Protein AF-A0A0C3D523-F1 (afdb_monomer_lite)

Organism: NCBI:txid1036808

Foldseek 3Di:
DDDDDDDDDDDDDDDDDDDDDDDDDDDDDDDDDDDDVPDPPPPVVPDFDWAFFQAADPVRPDGGRDIQGPDLVRLVVCCCPPVVPDDDQQDWDQGRGPPGRDIDGPVCVSVCCCVPPVVDDPD

Structure (mmCIF, N/CA/C/O backbone):
data_AF-A0A0C3D523-F1
#
_entry.id   AF-A0A0C3D523-F1
#
loop_
_atom_site.group_PDB
_atom_site.id
_atom_site.type_symbol
_atom_site.label_atom_id
_atom_site.label_alt_id
_atom_site.label_comp_id
_atom_site.label_asym_id
_atom_site.label_entity_id
_atom_site.label_seq_id
_atom_site.pdbx_PDB_ins_code
_atom_site.Cartn_x
_atom_site.Cartn_y
_atom_site.Cartn_z
_atom_site.occupancy
_atom_site.B_iso_or_equiv
_atom_site.auth_seq_id
_atom_site.auth_comp_id
_atom_site.auth_asym_id
_atom_site.auth_atom_id
_atom_site.pdbx_PDB_model_num
ATOM 1 N N . MET A 1 1 ? -37.146 -15.927 -30.892 1.00 44.53 1 MET A N 1
ATOM 2 C CA . MET A 1 1 ? -36.306 -14.944 -31.616 1.00 44.53 1 MET A CA 1
ATOM 3 C C . MET A 1 1 ? -34.935 -14.931 -30.961 1.00 44.53 1 MET A C 1
ATOM 5 O O . MET A 1 1 ? -34.869 -15.100 -29.750 1.00 44.53 1 MET A O 1
ATOM 9 N N . SER A 1 2 ? -33.871 -14.887 -31.760 1.00 44.44 2 SER A N 1
ATOM 10 C CA . SER A 1 2 ? -32.555 -15.418 -31.380 1.00 44.44 2 SER A CA 1
ATOM 11 C C . SER A 1 2 ? -31.743 -14.518 -30.447 1.00 44.44 2 SER A C 1
ATOM 13 O O . SER A 1 2 ? -31.672 -13.309 -30.650 1.00 44.44 2 SER A O 1
ATOM 15 N N . SER A 1 3 ? -31.063 -15.136 -29.477 1.00 51.50 3 SER A N 1
ATOM 16 C CA . SER A 1 3 ? -30.021 -14.489 -28.674 1.00 51.50 3 SER A CA 1
ATOM 17 C C . SER A 1 3 ? -28.734 -14.381 -29.497 1.00 51.50 3 SER A C 1
ATOM 19 O O . SER A 1 3 ? -28.172 -15.399 -29.899 1.00 51.50 3 SER A O 1
ATOM 21 N N . MET A 1 4 ? -28.285 -13.157 -29.779 1.00 52.12 4 MET A N 1
ATOM 22 C CA . MET A 1 4 ? -27.034 -12.900 -30.496 1.00 52.12 4 MET A CA 1
ATOM 23 C C . MET A 1 4 ? -25.869 -12.876 -29.500 1.00 52.12 4 MET A C 1
ATOM 25 O O . MET A 1 4 ? -25.645 -11.881 -28.815 1.00 52.12 4 MET A O 1
ATOM 29 N N . GLN A 1 5 ? -25.111 -13.969 -29.434 1.00 58.50 5 GLN A N 1
ATOM 30 C CA . GLN A 1 5 ? -23.795 -13.974 -28.797 1.00 58.50 5 GLN A CA 1
ATOM 31 C C . GLN A 1 5 ? -22.810 -13.214 -29.697 1.00 58.50 5 GLN A C 1
ATOM 33 O O . GLN A 1 5 ? -22.645 -13.576 -30.860 1.00 58.50 5 GLN A O 1
ATOM 38 N N . GLN A 1 6 ? -22.127 -12.193 -29.173 1.00 54.62 6 GLN A N 1
ATOM 39 C CA . GLN A 1 6 ? -20.957 -11.608 -29.834 1.00 54.62 6 GLN A CA 1
ATOM 40 C C . GLN A 1 6 ? -19.696 -11.972 -29.053 1.00 54.62 6 GLN A C 1
ATOM 42 O O . GLN A 1 6 ? -19.468 -11.495 -27.943 1.00 54.62 6 GLN A O 1
ATOM 47 N N . ALA A 1 7 ? -18.888 -12.849 -29.648 1.00 52.00 7 ALA A N 1
ATOM 48 C CA . ALA A 1 7 ? -17.569 -13.196 -29.148 1.00 52.00 7 ALA A CA 1
ATOM 49 C C . ALA A 1 7 ? -16.575 -12.078 -29.493 1.00 52.00 7 ALA A C 1
ATOM 51 O O . ALA A 1 7 ? -16.381 -11.749 -30.664 1.00 52.00 7 ALA A O 1
ATOM 52 N N . LEU A 1 8 ? -15.914 -11.516 -28.481 1.00 47.06 8 LEU A N 1
ATOM 53 C CA . LEU A 1 8 ? -14.789 -10.606 -28.685 1.00 47.06 8 LEU A CA 1
ATOM 54 C C . LEU A 1 8 ? -13.503 -11.420 -28.862 1.00 47.06 8 LEU A C 1
ATOM 56 O O . LEU A 1 8 ? -12.808 -11.732 -27.898 1.00 47.06 8 LEU A O 1
ATOM 60 N N . HIS A 1 9 ? -13.183 -11.764 -30.110 1.00 50.28 9 HIS A N 1
ATOM 61 C CA . HIS A 1 9 ? -11.851 -12.249 -30.466 1.00 50.28 9 HIS A CA 1
ATOM 62 C C . HIS A 1 9 ? -10.857 -11.079 -30.435 1.00 50.28 9 HIS A C 1
ATOM 64 O O . HIS A 1 9 ? -10.911 -10.192 -31.286 1.00 50.28 9 HIS A O 1
ATOM 70 N N . TYR A 1 10 ? -9.938 -11.086 -29.469 1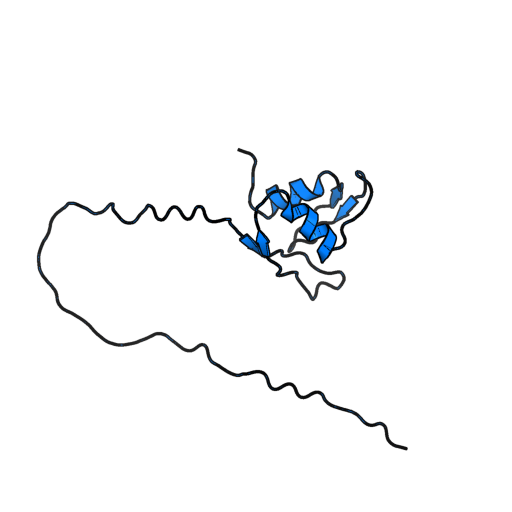.00 45.59 10 TYR A N 1
ATOM 71 C CA . TYR A 1 10 ? -8.814 -10.152 -29.420 1.00 45.59 10 TYR A CA 1
ATOM 72 C C . TYR A 1 10 ? -7.542 -10.830 -29.940 1.00 45.59 10 TYR A C 1
ATOM 74 O O . TYR A 1 10 ? -7.017 -11.746 -29.311 1.00 45.59 10 TYR A O 1
ATOM 82 N N . ASN A 1 11 ? -7.035 -10.356 -31.080 1.00 52.62 11 ASN A N 1
ATOM 83 C CA . ASN A 1 11 ? -5.741 -10.771 -31.619 1.00 52.62 11 ASN A CA 1
ATOM 84 C C . ASN A 1 11 ? -4.640 -9.854 -31.065 1.00 52.62 11 ASN A C 1
ATOM 86 O O . ASN A 1 11 ? -4.440 -8.747 -31.567 1.00 52.62 11 ASN A O 1
ATOM 90 N N . GLY A 1 12 ? -3.936 -10.309 -30.027 1.00 46.56 12 GLY A N 1
ATOM 91 C C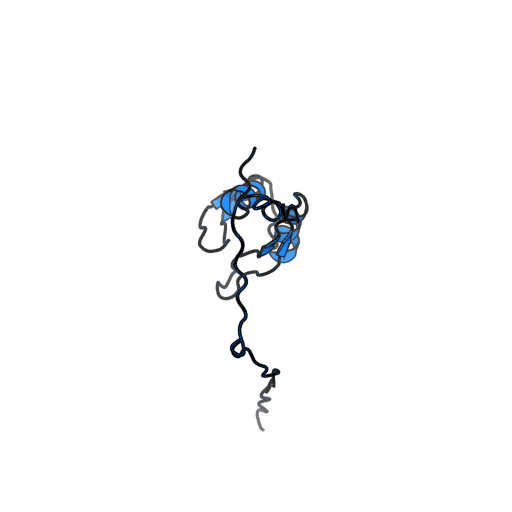A . GLY A 1 12 ? -2.716 -9.658 -29.539 1.00 46.56 12 GLY A CA 1
ATOM 92 C C . GLY A 1 12 ? -1.494 -9.997 -30.412 1.00 46.56 12 GLY A C 1
ATOM 93 O O . GLY A 1 12 ? -1.461 -11.072 -31.014 1.00 46.56 12 GLY A O 1
ATOM 94 N N . PRO A 1 13 ? -0.477 -9.118 -30.497 1.00 48.09 13 PRO A N 1
ATOM 95 C CA . PRO A 1 13 ? 0.717 -9.369 -31.300 1.00 48.09 13 PRO A CA 1
ATOM 96 C C . PRO A 1 13 ? 1.613 -10.445 -30.668 1.00 48.09 13 PRO A C 1
ATOM 98 O O . PRO A 1 13 ? 2.056 -10.316 -29.527 1.00 48.09 13 PRO A O 1
ATOM 101 N N . ALA A 1 14 ? 1.919 -11.491 -31.436 1.00 53.69 14 ALA A N 1
ATOM 102 C CA . ALA A 1 14 ? 2.825 -12.566 -31.042 1.00 53.69 14 ALA A CA 1
ATOM 103 C C . ALA A 1 14 ? 4.252 -12.311 -31.559 1.00 53.69 14 ALA A C 1
ATOM 105 O O . ALA A 1 14 ? 4.620 -12.752 -32.644 1.00 53.69 14 ALA A O 1
ATOM 106 N N . THR A 1 15 ? 5.061 -11.624 -30.755 1.00 52.47 15 THR A N 1
ATOM 107 C CA . THR A 1 15 ? 6.528 -11.536 -30.879 1.00 52.47 15 THR A CA 1
ATOM 108 C C . THR A 1 15 ? 7.096 -11.324 -29.474 1.00 52.47 15 THR A C 1
ATOM 110 O O . THR A 1 15 ? 6.673 -10.394 -28.796 1.00 52.47 15 THR A O 1
ATOM 113 N N . GLY A 1 16 ? 8.042 -12.102 -28.957 1.00 43.72 16 GLY A N 1
ATOM 114 C CA . GLY A 1 16 ? 8.832 -13.149 -29.603 1.00 43.72 16 GLY A CA 1
ATOM 115 C C . GLY A 1 16 ? 10.163 -13.279 -28.867 1.00 43.72 16 GLY A C 1
ATOM 116 O O . GLY A 1 16 ? 11.203 -12.923 -29.409 1.00 43.72 16 GLY A O 1
ATOM 117 N N . CYS A 1 17 ? 10.119 -13.688 -27.598 1.00 48.03 17 CYS A N 1
ATOM 118 C CA . CYS A 1 17 ? 11.307 -13.796 -26.755 1.00 48.03 17 CYS A CA 1
ATOM 119 C C . CYS A 1 17 ? 12.046 -15.104 -27.063 1.00 48.03 17 CYS A C 1
ATOM 121 O O . CYS A 1 17 ? 11.742 -16.122 -26.449 1.00 48.03 17 CYS A O 1
ATOM 123 N N . VAL A 1 18 ? 12.994 -15.073 -28.004 1.00 45.09 18 VAL A N 1
ATOM 124 C CA . VAL A 1 18 ? 13.914 -16.192 -28.263 1.00 45.09 18 VAL A CA 1
ATOM 125 C C . VAL A 1 18 ? 15.370 -15.724 -28.308 1.00 45.09 18 VAL A C 1
ATOM 127 O O . VAL A 1 18 ? 15.790 -14.975 -29.184 1.00 45.09 18 VAL A O 1
ATOM 130 N N . ASP A 1 19 ? 16.102 -16.184 -27.299 1.00 37.84 19 ASP A N 1
ATOM 131 C CA . ASP A 1 19 ? 17.421 -16.812 -27.388 1.00 37.84 19 ASP A CA 1
ATOM 132 C C . ASP A 1 19 ? 18.578 -16.060 -28.067 1.00 37.84 19 ASP A C 1
ATOM 134 O O . ASP A 1 19 ? 18.817 -16.080 -29.272 1.00 37.84 19 ASP A O 1
ATOM 138 N N . PHE A 1 20 ? 19.395 -15.485 -27.187 1.00 46.41 20 PHE A N 1
ATOM 139 C CA . PHE A 1 20 ? 20.667 -14.828 -27.448 1.00 46.41 20 PHE A CA 1
ATOM 140 C C . PHE A 1 20 ? 21.827 -15.847 -27.446 1.00 46.41 20 PHE A C 1
ATOM 142 O O . PHE A 1 20 ? 22.465 -16.016 -26.411 1.00 46.41 20 PHE A O 1
ATOM 149 N N . ILE A 1 21 ? 22.145 -16.517 -28.566 1.00 48.78 21 ILE A N 1
ATOM 150 C CA . ILE A 1 21 ? 23.461 -17.177 -28.771 1.00 48.78 21 ILE A CA 1
ATOM 151 C C . ILE A 1 21 ? 23.857 -17.179 -30.267 1.00 48.78 21 ILE A C 1
ATOM 153 O O . ILE A 1 21 ? 23.124 -17.732 -31.081 1.00 48.78 21 ILE A O 1
ATOM 157 N N . LEU A 1 22 ? 25.042 -16.637 -30.617 1.00 42.56 22 LEU A N 1
ATOM 158 C CA . LEU A 1 22 ? 26.208 -17.366 -31.194 1.00 42.56 22 LEU A CA 1
ATOM 159 C C . LEU A 1 22 ? 27.133 -16.495 -32.087 1.00 42.56 22 LEU A C 1
ATOM 161 O O . LEU A 1 22 ? 26.655 -15.678 -32.869 1.00 42.56 22 LEU A O 1
ATOM 165 N N . SER A 1 23 ? 28.441 -16.824 -32.071 1.00 37.16 23 SER A N 1
ATOM 166 C CA . SER A 1 23 ? 29.554 -16.369 -32.956 1.00 37.16 23 SER A CA 1
ATOM 167 C C . SER A 1 23 ? 30.299 -15.095 -32.499 1.00 37.16 23 SER A C 1
ATOM 169 O O . SER A 1 23 ? 29.652 -14.088 -32.248 1.00 37.16 23 SER A O 1
ATOM 171 N N . SER A 1 24 ? 31.639 -14.999 -32.403 1.00 43.19 24 SER A N 1
ATOM 172 C CA . SER A 1 24 ? 32.771 -15.956 -32.519 1.00 43.19 24 SER A CA 1
ATOM 173 C C . SER A 1 24 ? 34.049 -15.356 -31.855 1.00 43.19 24 SER A C 1
ATOM 175 O O . SER A 1 24 ? 34.079 -14.146 -31.637 1.00 43.19 24 SER A O 1
ATOM 177 N N . PRO A 1 25 ? 35.103 -16.145 -31.539 1.00 52.56 25 PRO A N 1
ATOM 178 C CA . PRO A 1 25 ? 36.394 -15.687 -30.970 1.00 52.56 25 PRO A CA 1
ATOM 179 C C . PRO A 1 25 ? 37.501 -15.569 -32.061 1.00 52.56 25 PRO A C 1
ATOM 181 O O . PRO A 1 25 ? 37.178 -15.774 -33.233 1.00 52.56 25 PRO A O 1
ATOM 184 N N . PRO A 1 26 ? 38.810 -15.369 -31.751 1.00 58.25 26 PRO A N 1
ATOM 185 C CA . PRO A 1 26 ? 39.475 -14.971 -30.499 1.00 58.25 26 PRO A CA 1
ATOM 186 C C . PRO A 1 26 ? 39.997 -13.506 -30.647 1.00 58.25 26 PRO A C 1
ATOM 188 O O . PRO A 1 26 ? 39.102 -12.683 -30.840 1.00 58.25 26 PRO A O 1
ATOM 191 N N . PRO A 1 27 ? 41.296 -13.077 -30.615 1.00 45.88 27 PRO A N 1
ATOM 192 C CA . PRO A 1 27 ? 42.600 -13.718 -30.337 1.00 45.88 27 PRO A CA 1
ATOM 193 C C . PRO A 1 27 ? 43.131 -13.489 -28.897 1.00 45.88 27 PRO A C 1
ATOM 195 O O . PRO A 1 27 ? 42.487 -12.855 -28.066 1.00 45.88 27 PRO A O 1
ATOM 198 N N . THR A 1 28 ? 44.325 -14.017 -28.608 1.00 53.22 28 THR A N 1
ATOM 199 C CA . THR A 1 28 ? 45.137 -13.795 -27.391 1.00 53.22 28 THR A CA 1
ATOM 200 C C . THR A 1 28 ? 46.284 -12.820 -27.640 1.00 53.22 28 THR A C 1
ATOM 202 O O . THR A 1 28 ? 46.963 -12.970 -28.653 1.00 53.22 28 THR A O 1
ATOM 205 N N . ASP A 1 29 ? 46.613 -11.974 -26.659 1.00 38.91 29 ASP A N 1
ATOM 206 C CA . ASP A 1 29 ? 47.954 -11.383 -26.557 1.00 38.91 29 ASP A CA 1
ATOM 207 C C . ASP A 1 29 ? 48.481 -11.398 -25.113 1.00 38.91 29 ASP A C 1
ATOM 209 O O . ASP A 1 29 ? 47.763 -11.127 -24.147 1.00 38.91 29 ASP A O 1
ATOM 213 N N . LEU A 1 30 ? 49.751 -11.776 -24.964 1.00 50.12 30 LEU A N 1
ATOM 214 C CA . LEU A 1 30 ? 50.406 -12.048 -23.684 1.00 50.12 30 LEU A CA 1
ATOM 215 C C . LEU A 1 30 ? 50.975 -10.767 -23.064 1.00 50.12 30 LEU A C 1
ATOM 217 O O . LEU A 1 30 ? 52.093 -10.366 -23.393 1.00 50.12 30 LEU A O 1
ATOM 221 N N . ARG A 1 31 ? 50.281 -10.166 -22.085 1.00 40.69 31 ARG A N 1
ATOM 222 C CA . ARG A 1 31 ? 50.937 -9.217 -21.167 1.00 40.69 31 ARG A CA 1
ATOM 223 C C . ARG A 1 31 ? 50.286 -9.110 -19.784 1.00 40.69 31 ARG A C 1
ATOM 225 O O . ARG A 1 31 ? 49.225 -8.524 -19.617 1.00 40.69 31 ARG A O 1
ATOM 232 N N . SER A 1 32 ? 51.020 -9.590 -18.785 1.00 44.62 32 SER A N 1
ATOM 233 C CA . SER A 1 32 ? 50.876 -9.260 -17.359 1.00 44.62 32 SER A CA 1
ATOM 234 C C . SER A 1 32 ? 52.155 -8.535 -16.894 1.00 44.62 32 SER A C 1
ATOM 236 O O . SER A 1 32 ? 53.170 -8.670 -17.584 1.00 44.62 32 SER A O 1
ATOM 238 N N . PRO A 1 33 ? 52.176 -7.805 -15.755 1.00 50.75 33 PRO A N 1
ATOM 239 C CA . PRO A 1 33 ? 51.135 -7.718 -14.724 1.00 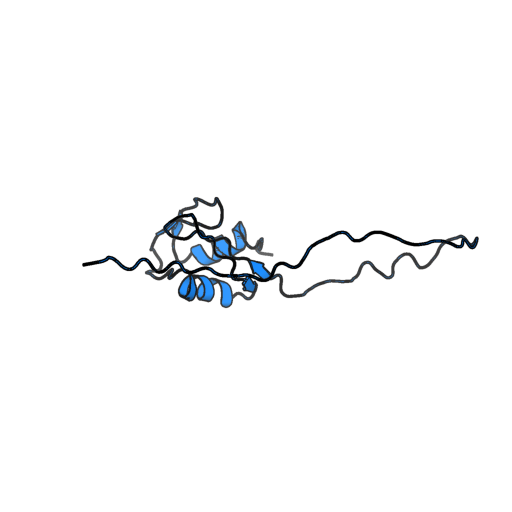50.75 33 PRO A CA 1
ATOM 240 C C . PRO A 1 33 ? 50.695 -6.284 -14.327 1.00 50.75 33 PRO A C 1
ATOM 242 O O . PRO A 1 33 ? 51.340 -5.287 -14.633 1.00 50.75 33 PRO A O 1
ATOM 245 N N . SER A 1 34 ? 49.615 -6.233 -13.536 1.00 49.72 34 SER A N 1
ATOM 246 C CA . SER A 1 34 ? 49.351 -5.255 -12.460 1.00 49.72 34 SER A CA 1
ATOM 247 C C . SER A 1 34 ? 49.467 -3.743 -12.743 1.00 49.72 34 SER A C 1
ATOM 249 O O . SER A 1 34 ? 50.482 -3.125 -12.421 1.00 49.72 34 SER A O 1
ATOM 251 N N . SER A 1 35 ? 48.357 -3.120 -13.159 1.00 50.09 35 SER A N 1
ATOM 252 C CA . SER A 1 35 ? 47.759 -1.897 -12.562 1.00 50.09 35 SER A CA 1
ATOM 253 C C . SER A 1 35 ? 46.498 -1.485 -13.344 1.00 50.09 35 SER A C 1
ATOM 255 O O . SER A 1 35 ? 46.357 -1.873 -14.495 1.00 50.09 35 SER A O 1
ATOM 257 N N . LEU A 1 36 ? 45.601 -0.689 -12.734 1.00 50.09 36 LEU A N 1
ATOM 258 C CA . LEU A 1 36 ? 44.311 -0.184 -13.278 1.00 50.09 36 LEU A CA 1
ATOM 259 C C . LEU A 1 36 ? 43.060 -1.086 -13.159 1.00 50.09 36 LEU A C 1
ATOM 261 O O . LEU A 1 36 ? 41.986 -0.704 -13.624 1.00 50.09 36 LEU A O 1
ATOM 265 N N . ALA A 1 37 ? 43.119 -2.196 -12.422 1.00 43.22 37 ALA A N 1
ATOM 266 C CA . ALA A 1 37 ? 41.918 -2.921 -11.987 1.00 43.22 37 ALA A CA 1
ATOM 267 C C . ALA A 1 37 ? 41.185 -2.180 -10.841 1.00 43.22 37 ALA A C 1
ATOM 269 O O . ALA A 1 37 ? 41.202 -2.639 -9.706 1.00 43.22 37 ALA A O 1
ATOM 270 N N . ASN A 1 38 ? 40.599 -1.004 -11.117 1.00 54.66 38 ASN A N 1
ATOM 271 C CA . ASN A 1 38 ? 39.761 -0.261 -10.151 1.00 54.66 38 ASN A CA 1
ATOM 272 C C . ASN A 1 38 ? 38.748 0.740 -10.766 1.00 54.66 38 ASN A C 1
ATOM 274 O O . ASN A 1 38 ? 38.036 1.415 -10.028 1.00 54.66 38 ASN A O 1
ATOM 278 N N . ALA A 1 39 ? 38.649 0.857 -12.095 1.00 49.38 39 ALA A N 1
ATOM 279 C CA . ALA A 1 39 ? 37.922 1.957 -12.751 1.00 49.38 39 ALA A CA 1
ATOM 280 C C . ALA A 1 39 ? 36.440 1.685 -13.122 1.00 49.38 39 ALA A C 1
ATOM 282 O O . ALA A 1 39 ? 35.865 2.472 -13.866 1.00 49.38 39 ALA A O 1
ATOM 283 N N . LEU A 1 40 ? 35.812 0.600 -12.640 1.00 49.72 40 LEU A N 1
ATOM 284 C CA . LEU A 1 40 ? 34.429 0.225 -13.021 1.00 49.72 40 LEU A CA 1
ATOM 285 C C . LEU A 1 40 ? 33.462 -0.063 -11.852 1.00 49.72 40 LEU A C 1
ATOM 287 O O . LEU A 1 40 ? 32.308 -0.396 -12.093 1.00 49.72 40 LEU A O 1
ATOM 291 N N . ASN A 1 41 ? 33.875 0.128 -10.594 1.00 51.28 41 ASN A N 1
ATOM 292 C CA . ASN A 1 41 ? 33.036 -0.178 -9.419 1.00 51.28 41 ASN A CA 1
ATOM 293 C C . ASN A 1 41 ? 32.251 1.026 -8.857 1.00 51.28 41 ASN A C 1
ATOM 295 O O . ASN A 1 41 ? 31.754 0.956 -7.740 1.00 51.28 41 ASN A O 1
ATOM 299 N N . ASN A 1 42 ? 32.143 2.128 -9.608 1.00 52.94 42 ASN A N 1
ATOM 300 C CA . ASN A 1 42 ? 31.450 3.351 -9.175 1.00 52.94 42 ASN A CA 1
ATOM 301 C C . ASN A 1 42 ? 30.410 3.843 -10.195 1.00 52.94 42 ASN A C 1
ATOM 303 O O . ASN A 1 42 ? 30.231 5.039 -10.414 1.00 52.94 42 ASN A O 1
ATOM 307 N N . ALA A 1 43 ? 29.654 2.904 -10.768 1.00 49.12 43 ALA A N 1
ATOM 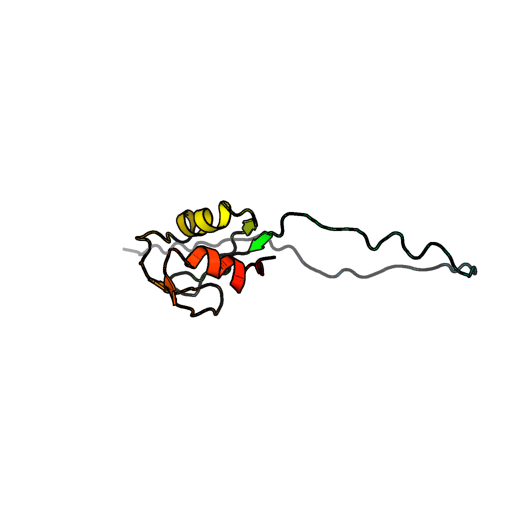308 C CA . ALA A 1 43 ? 28.295 3.197 -11.212 1.00 49.12 43 ALA A CA 1
ATOM 309 C C . ALA A 1 43 ? 27.380 3.283 -9.974 1.00 49.12 43 ALA A C 1
ATOM 311 O O . ALA A 1 43 ? 26.497 2.442 -9.785 1.00 49.12 43 ALA A O 1
ATOM 312 N N . ASP A 1 44 ? 27.628 4.286 -9.119 1.00 54.25 44 ASP A N 1
ATOM 313 C CA . ASP A 1 44 ? 26.730 4.664 -8.027 1.00 54.25 44 ASP A CA 1
ATOM 314 C C . ASP A 1 44 ? 25.400 5.093 -8.644 1.00 54.25 44 ASP A C 1
ATOM 316 O O . ASP A 1 44 ? 25.187 6.239 -9.042 1.00 54.25 44 ASP A O 1
ATOM 320 N N . SER A 1 45 ? 24.517 4.115 -8.805 1.00 50.75 45 SER A N 1
ATOM 321 C CA . SER A 1 45 ? 23.213 4.287 -9.422 1.00 50.75 45 SER A CA 1
ATOM 322 C C . SER A 1 45 ? 22.256 4.879 -8.393 1.00 50.75 45 SER A C 1
ATOM 324 O O . SER A 1 45 ? 21.206 4.302 -8.111 1.00 50.75 45 SER A O 1
ATOM 326 N N . THR A 1 46 ? 22.597 6.064 -7.872 1.00 58.38 46 THR A N 1
ATOM 327 C CA . THR A 1 46 ? 21.742 6.938 -7.049 1.00 58.38 46 THR A CA 1
ATOM 328 C C . THR A 1 46 ? 20.627 7.561 -7.913 1.00 58.38 46 THR A C 1
ATOM 330 O O . THR A 1 46 ? 20.307 8.747 -7.864 1.00 58.38 46 THR A O 1
ATOM 333 N N . GLY A 1 47 ? 20.003 6.729 -8.748 1.00 59.78 47 GLY A N 1
ATOM 334 C CA . GLY A 1 47 ? 18.705 6.994 -9.337 1.00 59.78 47 GLY A CA 1
ATOM 335 C C . GLY A 1 47 ? 17.607 6.799 -8.286 1.00 59.78 47 GLY A C 1
ATOM 336 O O . GLY A 1 47 ? 17.804 6.094 -7.291 1.00 59.78 47 GLY A O 1
ATOM 337 N N . PRO A 1 48 ? 16.423 7.399 -8.481 1.00 62.97 48 PRO A N 1
ATOM 338 C CA . PRO A 1 48 ? 15.291 7.170 -7.598 1.00 62.97 48 PRO A CA 1
ATOM 339 C C . PRO A 1 48 ? 14.848 5.706 -7.700 1.00 62.97 48 PRO A C 1
ATOM 341 O O . PRO A 1 48 ? 14.176 5.318 -8.662 1.00 62.97 48 PRO A O 1
ATOM 344 N N . ILE A 1 49 ? 15.209 4.906 -6.689 1.00 67.81 49 ILE A N 1
ATOM 345 C CA . ILE A 1 49 ? 14.707 3.539 -6.503 1.00 67.81 49 ILE A CA 1
ATOM 346 C C . ILE A 1 49 ? 13.186 3.601 -6.668 1.00 67.81 49 ILE A C 1
ATOM 348 O O . ILE A 1 49 ? 12.510 4.374 -5.996 1.00 67.81 49 ILE A O 1
ATOM 352 N N . SER A 1 50 ? 12.652 2.868 -7.638 1.00 77.38 50 SER A N 1
ATOM 353 C CA . SER A 1 50 ? 11.230 2.904 -7.971 1.00 77.38 50 SER A CA 1
ATOM 354 C C . SER A 1 50 ? 10.699 1.486 -7.864 1.00 77.38 50 SER A C 1
ATOM 356 O O . SER A 1 50 ? 11.132 0.602 -8.598 1.00 77.38 50 SER A O 1
ATOM 358 N N . ILE A 1 51 ? 9.798 1.264 -6.910 1.00 85.44 51 ILE A N 1
ATOM 359 C CA . ILE A 1 51 ? 9.319 -0.071 -6.540 1.00 85.44 51 ILE A CA 1
ATOM 360 C C . ILE A 1 51 ? 7.882 -0.219 -7.030 1.00 85.44 51 ILE A C 1
ATOM 362 O O . ILE A 1 51 ? 7.046 0.665 -6.822 1.00 85.44 51 ILE A O 1
ATOM 366 N N . CYS A 1 52 ? 7.573 -1.334 -7.688 1.00 88.44 52 CYS A N 1
ATOM 367 C CA . CYS A 1 52 ? 6.199 -1.664 -8.050 1.00 88.44 52 CYS A CA 1
ATOM 368 C C . CYS A 1 52 ? 5.370 -1.872 -6.778 1.00 88.44 52 CYS A C 1
ATOM 370 O O . CYS A 1 52 ? 5.724 -2.692 -5.929 1.00 88.44 52 CYS A O 1
ATOM 372 N N . CYS A 1 53 ? 4.253 -1.154 -6.654 1.00 90.75 53 CYS A N 1
ATOM 373 C CA . CYS A 1 53 ? 3.269 -1.452 -5.621 1.00 90.75 53 CYS A CA 1
ATOM 374 C C . CYS A 1 53 ? 2.805 -2.906 -5.755 1.00 90.75 53 CYS A C 1
ATOM 376 O O . CYS A 1 53 ? 2.539 -3.326 -6.873 1.00 90.75 53 CYS A O 1
ATOM 378 N N . GLN A 1 54 ? 2.680 -3.648 -4.650 1.00 91.62 54 GLN A N 1
ATOM 379 C CA . GLN A 1 54 ? 2.176 -5.036 -4.649 1.00 91.62 54 GLN A CA 1
ATOM 380 C C . GLN A 1 54 ? 0.846 -5.185 -3.893 1.00 91.62 54 GLN A C 1
ATOM 382 O O . GLN A 1 54 ? 0.508 -6.262 -3.403 1.00 91.62 54 GLN A O 1
ATOM 387 N N . TRP A 1 55 ? 0.101 -4.089 -3.743 1.00 91.38 55 TRP A N 1
ATOM 388 C CA . TRP A 1 55 ? -1.165 -4.076 -3.014 1.00 91.38 55 TRP A CA 1
ATOM 389 C C . TRP A 1 55 ? -2.237 -4.926 -3.709 1.00 91.38 55 TRP A C 1
ATOM 391 O O . TRP A 1 55 ? -2.537 -4.698 -4.881 1.00 91.38 55 TRP A O 1
ATOM 401 N N . GLN A 1 56 ? -2.836 -5.870 -2.988 1.00 91.19 56 GLN A N 1
ATOM 402 C CA . GLN A 1 56 ? -3.907 -6.742 -3.466 1.00 91.19 56 GLN A CA 1
ATOM 403 C C . GLN A 1 56 ? -5.265 -6.026 -3.394 1.00 91.19 56 GLN A C 1
ATOM 405 O O . GLN A 1 56 ? -5.598 -5.364 -2.403 1.00 91.19 56 GLN A O 1
ATOM 410 N N . GLY A 1 57 ? -6.029 -6.106 -4.488 1.00 81.19 57 GLY A N 1
ATOM 411 C CA . GLY A 1 57 ? -7.400 -5.599 -4.572 1.00 81.19 57 GLY A CA 1
ATOM 412 C C . GLY A 1 57 ? -8.375 -6.379 -3.687 1.00 81.19 57 GLY A C 1
ATOM 413 O O . GLY A 1 57 ? -7.994 -7.347 -3.041 1.00 81.19 57 GLY A O 1
ATOM 414 N N . ALA A 1 58 ? -9.646 -5.963 -3.659 1.00 75.12 58 ALA A N 1
ATOM 415 C CA . ALA A 1 58 ? -10.674 -6.621 -2.846 1.00 75.12 58 ALA A CA 1
ATOM 416 C C . ALA A 1 58 ? -10.776 -8.129 -3.131 1.00 75.12 58 ALA A C 1
ATOM 418 O O . ALA A 1 58 ? -10.890 -8.908 -2.187 1.00 75.12 58 ALA A O 1
ATOM 419 N N . ASP A 1 59 ? -10.660 -8.484 -4.411 1.00 72.75 59 ASP A N 1
ATOM 420 C CA . ASP A 1 59 ? -10.928 -9.808 -4.974 1.00 72.75 59 ASP A CA 1
ATOM 421 C C . ASP A 1 59 ? -9.679 -10.712 -5.066 1.00 72.75 59 ASP A C 1
ATOM 423 O O . ASP A 1 59 ? -9.754 -11.777 -5.670 1.00 72.75 59 ASP A O 1
ATOM 427 N N . ASP A 1 60 ? -8.526 -10.266 -4.542 1.00 66.56 60 ASP A N 1
ATOM 428 C CA . ASP A 1 60 ? -7.202 -10.935 -4.495 1.00 66.56 60 ASP A CA 1
ATOM 429 C C . ASP A 1 60 ? -6.563 -11.370 -5.839 1.00 66.56 60 ASP A C 1
ATOM 431 O O . ASP A 1 60 ? -5.345 -11.536 -5.923 1.00 66.56 60 ASP A O 1
ATOM 435 N N . VAL A 1 61 ? -7.333 -11.449 -6.929 1.00 67.56 61 VAL A N 1
ATOM 436 C CA . VAL A 1 61 ? -6.873 -11.798 -8.288 1.00 67.56 61 VAL A CA 1
ATOM 437 C C . VAL A 1 61 ? -5.980 -10.714 -8.905 1.00 67.56 61 VAL A C 1
ATOM 439 O O . VAL A 1 61 ? -5.098 -11.018 -9.708 1.00 67.56 61 VAL A O 1
ATOM 442 N N . LEU A 1 62 ? -6.185 -9.443 -8.543 1.00 81.06 62 LEU A N 1
ATOM 443 C CA . LEU A 1 62 ? -5.448 -8.311 -9.110 1.00 81.06 62 LEU A CA 1
ATOM 444 C C . LEU A 1 62 ? -4.553 -7.643 -8.064 1.00 81.06 62 LEU A C 1
ATOM 446 O O . LEU A 1 62 ? -5.018 -6.971 -7.138 1.00 81.06 62 LEU A O 1
ATOM 450 N N . ARG A 1 63 ? -3.242 -7.783 -8.272 1.00 87.88 63 ARG A N 1
ATOM 451 C CA . ARG A 1 63 ? -2.217 -6.965 -7.620 1.00 87.88 63 ARG A CA 1
ATOM 452 C C . ARG A 1 63 ? -2.089 -5.634 -8.347 1.00 87.88 63 ARG A C 1
ATOM 454 O O . ARG A 1 63 ? -2.164 -5.563 -9.572 1.00 87.88 63 ARG A O 1
ATOM 461 N N . CYS A 1 64 ? -1.827 -4.577 -7.590 1.00 89.69 64 CYS A N 1
ATOM 462 C CA . CYS A 1 64 ? -1.234 -3.376 -8.150 1.00 89.69 64 CYS A CA 1
ATOM 463 C C . CYS A 1 64 ? 0.093 -3.741 -8.837 1.00 89.69 64 CYS A C 1
ATOM 465 O O . CYS A 1 64 ? 0.772 -4.677 -8.418 1.00 89.69 64 CYS A O 1
ATOM 467 N N . CYS A 1 65 ? 0.462 -2.996 -9.877 1.00 87.25 65 CYS A N 1
ATOM 468 C CA . CYS A 1 65 ? 1.814 -2.993 -10.454 1.00 87.25 65 CYS A CA 1
ATOM 469 C C . CYS A 1 65 ? 2.293 -1.560 -10.752 1.00 87.25 65 CYS A C 1
ATOM 471 O O . CYS A 1 65 ? 3.283 -1.352 -11.446 1.00 87.25 65 CYS A O 1
ATOM 473 N N . MET A 1 66 ? 1.577 -0.549 -10.244 1.00 87.62 66 MET A N 1
ATOM 474 C CA . MET A 1 66 ? 1.916 0.857 -10.451 1.00 87.62 66 MET A CA 1
ATOM 475 C C . MET A 1 66 ? 3.181 1.211 -9.664 1.00 87.62 66 MET A C 1
ATOM 477 O O . MET A 1 66 ? 3.265 0.952 -8.461 1.00 87.62 66 MET A O 1
ATOM 481 N N . LEU A 1 67 ? 4.147 1.834 -10.338 1.00 87.06 67 LEU A N 1
ATOM 482 C CA . LEU A 1 67 ? 5.408 2.274 -9.742 1.00 87.06 67 LEU A CA 1
ATOM 483 C C . LEU A 1 67 ? 5.171 3.340 -8.666 1.00 87.06 67 LEU A C 1
ATOM 485 O O . LEU A 1 67 ? 4.564 4.384 -8.917 1.00 87.06 67 LEU A O 1
ATOM 489 N N . ILE A 1 68 ? 5.704 3.091 -7.474 1.00 87.25 68 ILE A N 1
ATOM 490 C CA . ILE A 1 68 ? 5.866 4.090 -6.424 1.00 87.25 68 ILE A CA 1
ATOM 491 C C . ILE A 1 68 ? 7.288 4.630 -6.559 1.00 87.25 68 ILE A C 1
ATOM 493 O O . ILE A 1 68 ? 8.258 3.931 -6.260 1.00 87.25 68 ILE A O 1
ATOM 497 N N . LYS A 1 69 ? 7.412 5.880 -7.021 1.00 81.31 69 LYS A N 1
ATOM 498 C CA . LYS A 1 69 ? 8.676 6.613 -6.901 1.00 81.31 69 LYS A CA 1
ATOM 499 C C . LYS A 1 69 ? 8.897 6.957 -5.439 1.00 81.31 69 LYS A C 1
ATOM 501 O O . LYS A 1 69 ? 7.975 7.412 -4.759 1.00 81.31 69 LYS A O 1
ATOM 506 N N . ASP A 1 70 ? 10.127 6.797 -4.995 1.00 67.62 70 ASP A N 1
ATOM 507 C CA . ASP A 1 70 ? 10.507 6.851 -3.590 1.00 67.62 70 ASP A CA 1
ATOM 508 C C . ASP A 1 70 ? 10.786 8.282 -3.090 1.00 67.62 70 ASP A C 1
ATOM 510 O O . ASP A 1 70 ? 11.759 8.590 -2.403 1.00 67.62 70 ASP A O 1
ATOM 514 N N . GLU A 1 71 ? 9.885 9.186 -3.471 1.00 69.31 71 GLU A N 1
ATOM 515 C CA . GLU A 1 71 ? 9.761 10.528 -2.926 1.00 69.31 71 GLU A CA 1
ATOM 516 C C . GLU A 1 71 ? 8.627 10.537 -1.892 1.00 69.31 71 GLU A C 1
ATOM 518 O O . GLU A 1 71 ? 7.521 10.045 -2.134 1.00 69.31 71 GLU A O 1
ATOM 523 N N . ASN A 1 72 ? 8.896 11.097 -0.705 1.00 65.44 72 ASN A N 1
ATOM 524 C CA . ASN A 1 72 ? 8.024 11.002 0.477 1.00 65.44 72 ASN A CA 1
ATOM 525 C C . ASN A 1 72 ? 6.553 11.401 0.235 1.00 65.44 72 ASN A C 1
ATOM 527 O O . ASN A 1 72 ? 5.670 10.937 0.966 1.00 65.44 72 ASN A O 1
ATOM 531 N N . LEU A 1 73 ? 6.310 12.260 -0.759 1.00 69.31 73 LEU A N 1
ATOM 532 C CA . LEU A 1 73 ? 5.004 12.785 -1.158 1.00 69.31 73 LEU A CA 1
ATOM 533 C C . LEU A 1 73 ? 4.177 11.785 -1.987 1.00 69.31 73 LEU A C 1
ATOM 535 O O . LEU A 1 73 ? 2.955 11.757 -1.845 1.00 69.31 73 LEU A O 1
ATOM 539 N N . ASN A 1 74 ? 4.812 10.923 -2.787 1.00 83.38 74 ASN A N 1
ATOM 540 C CA . ASN A 1 74 ? 4.098 10.017 -3.693 1.00 83.38 74 ASN A CA 1
ATOM 541 C C . ASN A 1 74 ? 3.484 8.812 -2.986 1.00 83.38 74 ASN A C 1
ATOM 543 O O . ASN A 1 74 ? 2.409 8.373 -3.381 1.00 83.38 74 ASN A O 1
ATOM 547 N N . VAL A 1 75 ? 4.118 8.289 -1.930 1.00 85.81 75 VAL A N 1
ATOM 548 C CA . VAL A 1 75 ? 3.581 7.145 -1.172 1.00 85.81 75 VAL A CA 1
ATOM 549 C C . VAL A 1 75 ? 2.140 7.414 -0.684 1.00 85.81 75 VAL A C 1
ATOM 551 O O . VAL A 1 75 ? 1.241 6.674 -1.085 1.00 85.81 75 VAL A O 1
ATOM 554 N N . PRO A 1 76 ? 1.842 8.460 0.120 1.00 88.25 76 PRO A N 1
ATOM 555 C CA . PRO A 1 76 ? 0.470 8.715 0.572 1.00 88.25 76 PRO A CA 1
ATOM 556 C C . PRO A 1 76 ? -0.499 9.064 -0.569 1.00 88.25 76 PRO A C 1
ATOM 558 O O . PRO A 1 76 ? -1.678 8.714 -0.487 1.00 88.25 76 PRO A O 1
ATOM 561 N N . ASP A 1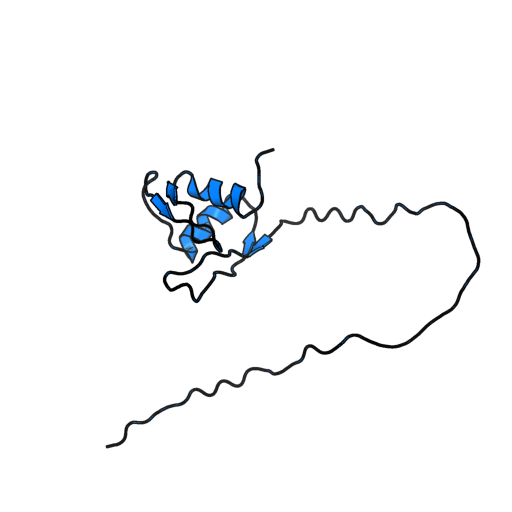 77 ? -0.024 9.736 -1.620 1.00 88.88 77 ASP A N 1
ATOM 562 C CA . ASP A 1 77 ? -0.844 10.118 -2.772 1.00 88.88 77 ASP A CA 1
ATOM 563 C C . ASP A 1 77 ? -1.278 8.897 -3.599 1.00 88.88 77 ASP A C 1
ATOM 565 O O . ASP A 1 77 ? -2.464 8.743 -3.895 1.00 88.88 77 ASP A O 1
ATOM 569 N N . HIS A 1 78 ? -0.355 7.967 -3.860 1.00 90.94 78 HIS A N 1
ATOM 570 C CA . HIS A 1 78 ? -0.608 6.694 -4.532 1.00 90.94 78 HIS A CA 1
ATOM 571 C C . HIS A 1 78 ? -1.708 5.891 -3.823 1.00 90.94 78 HIS A C 1
ATOM 573 O O . HIS A 1 78 ? -2.718 5.546 -4.438 1.00 90.94 78 HIS A O 1
ATOM 579 N N . PHE A 1 79 ? -1.583 5.642 -2.514 1.00 89.62 79 PHE A N 1
ATOM 580 C CA . PHE A 1 79 ? -2.591 4.866 -1.776 1.00 89.62 79 PHE A CA 1
ATOM 581 C C . PHE A 1 79 ? -3.950 5.570 -1.674 1.00 89.62 79 PHE A C 1
ATOM 583 O O . PHE A 1 79 ? -4.983 4.904 -1.595 1.00 89.62 79 PHE A O 1
ATOM 590 N N . ASN A 1 80 ? -3.984 6.903 -1.717 1.00 89.50 80 ASN A N 1
ATOM 591 C CA . ASN A 1 80 ? -5.230 7.663 -1.757 1.00 89.50 80 ASN A CA 1
ATOM 592 C C . ASN A 1 80 ? -5.889 7.607 -3.151 1.00 89.50 80 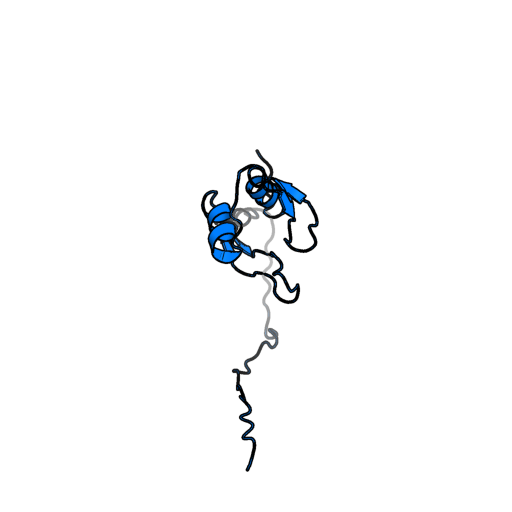ASN A C 1
ATOM 594 O O . ASN A 1 80 ? -7.077 7.308 -3.267 1.00 89.50 80 ASN A O 1
ATOM 598 N N . LYS A 1 81 ? -5.127 7.848 -4.225 1.00 89.00 81 LYS A N 1
ATOM 599 C CA . LYS A 1 81 ? -5.650 7.892 -5.600 1.00 89.00 81 LYS A CA 1
ATOM 600 C C . LYS A 1 81 ? -5.969 6.509 -6.160 1.00 89.00 81 LYS A C 1
ATOM 602 O O . LYS A 1 81 ? -7.054 6.341 -6.716 1.00 89.00 81 LYS A O 1
ATOM 607 N N . VAL A 1 82 ? -5.068 5.540 -6.000 1.00 89.38 82 VAL A N 1
ATOM 608 C CA . VAL A 1 82 ? -5.187 4.183 -6.561 1.00 89.38 82 VAL A CA 1
ATOM 609 C C . VAL A 1 82 ? -6.037 3.297 -5.649 1.00 89.38 82 VAL A C 1
ATOM 611 O O . VAL A 1 82 ? -7.069 2.789 -6.074 1.00 89.38 82 VAL A O 1
ATOM 614 N N . HIS A 1 83 ? -5.671 3.190 -4.368 1.00 88.56 83 HIS A N 1
ATOM 615 C CA . HIS A 1 83 ? -6.282 2.242 -3.421 1.00 88.56 83 HIS A CA 1
ATOM 616 C C . HIS A 1 83 ? -7.387 2.841 -2.532 1.00 88.56 83 HIS A C 1
ATOM 618 O O . HIS A 1 83 ? -7.933 2.156 -1.671 1.00 88.56 83 HIS A O 1
ATOM 624 N N . LYS A 1 84 ? -7.737 4.121 -2.733 1.00 87.62 84 LYS A N 1
ATOM 625 C CA . LYS A 1 84 ? -8.798 4.852 -2.010 1.00 87.62 84 LYS A CA 1
ATOM 626 C C . LYS A 1 84 ? -8.659 4.834 -0.477 1.00 87.62 84 LYS A C 1
ATOM 628 O O . LYS A 1 84 ? -9.653 5.002 0.232 1.00 87.62 84 LYS A O 1
ATOM 633 N N . ILE A 1 85 ? -7.434 4.707 0.047 1.00 85.81 85 ILE A N 1
ATOM 634 C CA . ILE A 1 85 ? -7.139 4.613 1.488 1.00 85.81 85 ILE A CA 1
ATOM 635 C C . ILE A 1 85 ? -7.298 5.988 2.174 1.00 85.81 85 ILE A C 1
ATOM 637 O O . ILE A 1 85 ? -6.348 6.743 2.432 1.00 85.81 85 ILE A O 1
ATOM 641 N N . LYS A 1 86 ? -8.553 6.320 2.489 1.00 81.69 86 LYS A N 1
ATOM 642 C CA . LYS A 1 86 ? -9.003 7.565 3.133 1.00 81.69 86 LYS A CA 1
ATOM 643 C C . LYS A 1 86 ? -9.677 7.294 4.484 1.00 81.69 86 LYS A C 1
ATOM 645 O O . LYS A 1 86 ? -10.217 6.219 4.705 1.00 81.69 86 LYS A O 1
ATOM 650 N N . GLY A 1 87 ? -9.646 8.266 5.401 1.00 77.50 87 GLY A N 1
ATOM 651 C CA . GLY A 1 87 ? -10.284 8.140 6.721 1.00 77.50 87 GLY A CA 1
ATOM 652 C C . GLY A 1 87 ? -9.623 8.963 7.833 1.00 77.50 87 GLY A C 1
ATOM 653 O O . GLY A 1 87 ? -8.632 9.662 7.610 1.00 77.50 87 GLY A O 1
ATOM 654 N N . GLY A 1 88 ? -10.160 8.875 9.051 1.00 79.56 88 GLY A N 1
ATOM 655 C CA . GLY A 1 88 ? -9.595 9.535 10.234 1.00 79.56 88 GLY A CA 1
ATOM 656 C C . GLY A 1 88 ? -8.226 8.976 10.657 1.00 79.56 88 GLY A C 1
ATOM 657 O O . GLY A 1 88 ? -7.886 7.833 10.360 1.00 79.56 88 GLY A O 1
ATOM 658 N N . ARG A 1 89 ? -7.445 9.757 11.422 1.00 81.25 89 ARG A N 1
ATOM 659 C CA . ARG A 1 89 ? -6.091 9.373 11.899 1.00 81.25 89 ARG A CA 1
ATOM 660 C C . ARG A 1 89 ? -6.041 8.045 12.679 1.00 81.25 89 ARG A C 1
ATOM 662 O O . ARG A 1 89 ? -4.988 7.411 12.716 1.00 81.25 89 ARG A O 1
ATOM 669 N N . LYS A 1 90 ? -7.155 7.646 13.304 1.00 86.88 90 LYS A N 1
ATOM 670 C CA . LYS A 1 90 ? -7.301 6.427 14.124 1.00 86.88 90 LYS A CA 1
ATOM 671 C C . LYS A 1 90 ? -7.952 5.241 13.386 1.00 86.88 90 LYS A C 1
ATOM 673 O O . LYS A 1 90 ? -8.115 4.191 13.995 1.00 86.88 90 LYS A O 1
ATOM 678 N N . VAL A 1 91 ? -8.325 5.386 12.109 1.00 90.06 91 VAL A N 1
ATOM 679 C CA . VAL A 1 91 ? -8.883 4.276 11.311 1.00 90.06 91 VAL A CA 1
ATOM 680 C C . VAL A 1 91 ? -7.839 3.168 11.190 1.00 90.06 91 VAL A C 1
ATOM 682 O O . VAL A 1 91 ? -6.689 3.455 10.853 1.00 90.06 91 VAL A O 1
ATOM 685 N N . LYS A 1 92 ? -8.231 1.924 11.482 1.00 91.81 92 LYS A N 1
ATOM 686 C CA . LYS A 1 92 ? -7.411 0.731 11.240 1.00 91.81 92 LYS A CA 1
ATOM 687 C C . LYS A 1 92 ? -7.482 0.363 9.757 1.00 91.81 92 LYS A C 1
ATOM 689 O O . LYS A 1 92 ? -8.555 0.406 9.164 1.00 91.81 92 LYS A O 1
ATOM 694 N N . ILE A 1 93 ? -6.340 0.015 9.187 1.00 90.88 93 ILE A N 1
ATOM 695 C CA . ILE A 1 93 ? -6.154 -0.446 7.814 1.00 90.88 93 ILE A CA 1
ATOM 696 C C . ILE A 1 93 ? -5.388 -1.759 7.920 1.00 90.88 93 ILE A C 1
ATOM 698 O O . ILE A 1 93 ? -4.295 -1.789 8.488 1.00 90.88 93 ILE A O 1
ATOM 702 N N . GLN A 1 94 ? -5.959 -2.833 7.391 1.00 92.56 94 GLN A N 1
ATOM 703 C CA . GLN A 1 94 ? -5.208 -4.054 7.132 1.00 92.56 94 GLN A CA 1
ATOM 704 C C . GLN A 1 94 ? -4.276 -3.774 5.950 1.00 92.56 94 GLN A C 1
ATOM 706 O O . GLN A 1 94 ? -4.731 -3.266 4.921 1.00 92.56 94 GLN A O 1
ATOM 711 N N . CYS A 1 95 ? -2.978 -4.033 6.100 1.00 92.75 95 CYS A N 1
ATOM 712 C CA . CYS A 1 95 ? -2.099 -4.068 4.941 1.00 92.75 95 CYS A CA 1
ATOM 713 C C . CYS A 1 95 ? -2.558 -5.202 4.011 1.00 92.75 95 CYS A C 1
ATOM 715 O O . CYS A 1 95 ? -3.047 -6.226 4.477 1.00 92.75 95 CYS A O 1
ATOM 717 N N . ARG A 1 96 ? -2.455 -4.993 2.698 1.00 91.69 96 ARG A N 1
ATOM 718 C CA . ARG A 1 96 ? -2.647 -6.039 1.678 1.00 91.69 96 ARG A CA 1
ATOM 719 C C . ARG A 1 96 ? -1.498 -6.017 0.674 1.00 91.69 96 ARG A C 1
ATOM 721 O O . ARG A 1 96 ? -1.679 -6.317 -0.500 1.00 91.69 96 ARG A O 1
ATOM 728 N N . TRP A 1 97 ? -0.325 -5.543 1.091 1.00 91.75 97 TRP A N 1
ATOM 729 C CA . TRP A 1 97 ? 0.859 -5.532 0.241 1.00 91.75 97 TRP A CA 1
ATOM 730 C C . TRP A 1 97 ? 1.468 -6.929 0.223 1.00 91.75 97 TRP A C 1
ATOM 732 O O . TRP A 1 97 ? 1.977 -7.382 1.247 1.00 91.75 97 TRP A O 1
ATOM 742 N N . GLY A 1 98 ? 1.421 -7.603 -0.929 1.00 88.19 98 GLY A N 1
ATOM 743 C CA . GLY A 1 98 ? 1.811 -9.008 -1.004 1.00 88.19 98 GLY A CA 1
ATOM 744 C C . GLY A 1 98 ? 1.045 -9.831 0.035 1.00 88.19 98 GLY A C 1
ATOM 745 O O . GLY A 1 98 ? -0.171 -9.721 0.138 1.00 88.19 98 GLY A O 1
ATOM 746 N N . ASP A 1 99 ? 1.780 -10.615 0.801 1.00 87.06 99 ASP A N 1
ATOM 747 C CA . ASP A 1 99 ? 1.372 -11.486 1.905 1.00 87.06 99 ASP A CA 1
ATOM 748 C C . ASP A 1 99 ? 1.428 -10.801 3.292 1.00 87.06 99 ASP A C 1
ATOM 750 O O . ASP A 1 99 ? 1.383 -11.456 4.331 1.00 87.06 99 ASP A O 1
ATOM 754 N N . CYS A 1 100 ? 1.515 -9.466 3.354 1.00 90.44 100 CYS A N 1
ATOM 755 C CA . CYS A 1 100 ? 1.544 -8.750 4.628 1.00 90.44 100 CYS A CA 1
ATOM 756 C C . CYS A 1 100 ? 0.149 -8.589 5.253 1.00 90.44 100 CYS A C 1
ATOM 758 O O . CYS A 1 100 ? -0.645 -7.779 4.786 1.00 90.44 100 CYS A O 1
ATOM 760 N N . GLU A 1 101 ? -0.104 -9.259 6.380 1.00 84.00 101 GLU A N 1
ATOM 761 C CA . GLU A 1 101 ? -1.395 -9.217 7.097 1.00 84.00 101 GLU A CA 1
ATOM 762 C C . GLU A 1 101 ? -1.471 -8.160 8.225 1.00 84.00 101 GLU A C 1
ATOM 764 O O . GLU A 1 101 ? -2.457 -8.067 8.964 1.00 84.00 101 GLU A O 1
ATOM 769 N N . ASN A 1 102 ? -0.433 -7.330 8.384 1.00 93.00 102 ASN A N 1
ATOM 770 C CA . ASN A 1 102 ? -0.326 -6.382 9.495 1.00 93.00 102 ASN A CA 1
ATOM 771 C C . ASN A 1 102 ? -1.459 -5.340 9.499 1.00 93.00 102 ASN A C 1
ATOM 773 O O . ASN A 1 102 ? -1.631 -4.569 8.555 1.00 93.00 102 ASN A O 1
ATOM 777 N N . THR A 1 103 ? -2.188 -5.240 10.613 1.00 94.50 103 THR A N 1
ATOM 778 C CA . THR A 1 103 ? -3.202 -4.192 10.809 1.00 94.50 103 THR A CA 1
ATOM 779 C C . THR A 1 103 ? -2.602 -2.971 11.498 1.00 94.50 103 THR A C 1
ATOM 781 O O . THR A 1 103 ? -2.216 -3.019 12.665 1.00 94.50 103 THR A O 1
ATOM 784 N N . VAL A 1 104 ? -2.580 -1.837 10.796 1.00 93.62 104 VAL A N 1
ATOM 785 C CA . VAL A 1 104 ? -1.985 -0.576 11.262 1.00 93.62 104 VAL A CA 1
ATOM 786 C C . VAL A 1 104 ? -2.990 0.575 11.233 1.00 93.62 104 VAL A C 1
ATOM 788 O O . VAL A 1 104 ? -3.933 0.608 10.450 1.00 93.62 104 VAL A O 1
ATOM 791 N N . VAL A 1 105 ? -2.805 1.565 12.102 1.00 93.62 105 VAL A N 1
ATOM 792 C CA . VAL A 1 105 ? -3.627 2.789 12.119 1.00 93.62 105 VAL A CA 1
ATOM 793 C C . VAL A 1 105 ? -3.178 3.778 11.038 1.00 93.62 105 VAL A C 1
ATOM 795 O O . VAL A 1 105 ? -1.983 3.902 10.782 1.00 93.62 105 VAL A O 1
ATOM 798 N N . ARG A 1 106 ? -4.106 4.534 10.430 1.00 89.69 106 ARG A N 1
ATOM 799 C CA . ARG A 1 106 ? -3.846 5.398 9.255 1.00 89.69 106 ARG A CA 1
ATOM 800 C C . ARG A 1 106 ? -2.653 6.345 9.396 1.00 89.69 106 ARG A C 1
ATOM 802 O O . ARG A 1 106 ? -1.929 6.534 8.426 1.00 89.69 106 ARG A O 1
ATOM 809 N N . HIS A 1 107 ? -2.414 6.918 10.576 1.00 88.44 107 HIS A N 1
ATOM 810 C CA . HIS A 1 107 ? -1.246 7.785 10.785 1.00 88.44 107 HIS A CA 1
ATOM 811 C C . HIS A 1 107 ? 0.101 7.033 10.756 1.00 88.44 107 HIS A C 1
ATOM 813 O O . HIS A 1 107 ? 1.112 7.627 10.401 1.00 88.44 107 HIS A O 1
ATOM 819 N N . ASN A 1 108 ? 0.111 5.733 11.070 1.00 90.88 108 ASN A N 1
ATOM 820 C CA . ASN A 1 108 ? 1.281 4.856 10.970 1.00 90.88 108 ASN A CA 1
ATOM 821 C C . ASN A 1 108 ? 1.361 4.106 9.631 1.00 90.88 108 ASN A C 1
ATOM 823 O O . ASN A 1 108 ? 2.424 3.595 9.301 1.00 90.88 108 ASN A O 1
ATOM 827 N N . PHE A 1 109 ? 0.280 4.053 8.847 1.00 91.12 109 PHE A N 1
ATOM 828 C CA . PHE A 1 109 ? 0.214 3.298 7.591 1.00 91.12 109 PHE A CA 1
ATOM 829 C C . PHE A 1 109 ? 1.327 3.672 6.599 1.00 91.12 109 PHE A C 1
ATOM 831 O O . PHE A 1 109 ? 2.054 2.805 6.130 1.00 91.12 109 PHE A O 1
ATOM 838 N N . VAL A 1 110 ? 1.528 4.968 6.335 1.00 89.00 110 VAL A N 1
ATOM 839 C CA . VAL A 1 110 ? 2.560 5.434 5.386 1.00 89.00 110 VAL A CA 1
ATOM 840 C C . VAL A 1 110 ? 3.971 5.067 5.860 1.00 89.00 110 VAL A C 1
ATOM 842 O O . VAL A 1 110 ? 4.823 4.729 5.043 1.00 89.00 110 VAL A O 1
ATOM 845 N N . ARG A 1 111 ? 4.212 5.099 7.178 1.00 90.38 111 ARG A N 1
ATOM 846 C CA . ARG A 1 111 ? 5.469 4.645 7.784 1.00 90.38 111 ARG A CA 1
ATOM 847 C C . ARG A 1 111 ? 5.658 3.141 7.582 1.00 90.38 111 ARG A C 1
ATOM 849 O O . ARG A 1 111 ? 6.711 2.734 7.110 1.00 90.38 111 ARG A O 1
ATOM 856 N N . HIS A 1 112 ? 4.628 2.353 7.888 1.00 92.69 112 HIS A N 1
ATOM 857 C CA . HIS A 1 112 ? 4.636 0.903 7.721 1.00 92.69 112 HIS A CA 1
ATOM 858 C C . HIS A 1 112 ? 4.990 0.493 6.286 1.00 92.69 112 HIS A C 1
ATOM 860 O O . HIS A 1 112 ? 5.892 -0.317 6.124 1.00 92.69 112 HIS A O 1
ATOM 866 N N . ILE A 1 113 ? 4.390 1.105 5.254 1.00 90.50 113 ILE A N 1
ATOM 867 C CA . ILE A 1 113 ? 4.752 0.790 3.860 1.00 90.50 113 ILE A CA 1
ATOM 868 C C . ILE A 1 113 ? 6.239 1.072 3.575 1.00 90.50 113 ILE A C 1
ATOM 870 O O . ILE A 1 113 ? 6.914 0.249 2.961 1.00 90.50 113 ILE A O 1
ATOM 874 N N . ARG A 1 114 ? 6.775 2.216 4.025 1.00 87.44 114 ARG A N 1
ATOM 875 C CA . ARG A 1 114 ? 8.181 2.583 3.772 1.00 87.44 114 ARG A CA 1
ATOM 876 C C . ARG A 1 114 ? 9.162 1.622 4.442 1.00 87.44 114 ARG A C 1
ATOM 878 O O . ARG A 1 114 ? 10.073 1.133 3.783 1.00 87.44 114 ARG A O 1
ATOM 885 N N . GLU A 1 115 ? 8.945 1.353 5.727 1.00 88.31 115 GLU A N 1
ATOM 886 C CA . GLU A 1 115 ? 9.829 0.521 6.548 1.00 88.31 115 GLU A CA 1
ATOM 887 C C . GLU A 1 115 ? 9.710 -0.969 6.175 1.00 88.31 115 GLU A C 1
ATOM 889 O O . GLU A 1 115 ? 10.726 -1.641 6.043 1.00 88.31 115 GLU A O 1
ATOM 894 N N . ALA A 1 116 ? 8.495 -1.486 5.947 1.00 89.06 116 ALA A N 1
ATOM 895 C CA . ALA A 1 116 ? 8.257 -2.919 5.733 1.00 89.06 116 ALA A CA 1
ATOM 896 C C . ALA A 1 116 ? 8.280 -3.374 4.263 1.00 89.06 116 ALA A C 1
ATOM 898 O O . ALA A 1 116 ? 8.420 -4.570 4.012 1.00 89.06 116 ALA A O 1
ATOM 899 N N . HIS A 1 117 ? 8.094 -2.471 3.289 1.00 89.25 117 HIS A N 1
ATOM 900 C CA . HIS A 1 117 ? 7.927 -2.856 1.875 1.00 89.25 117 HIS A CA 1
ATOM 901 C C . HIS A 1 117 ? 8.793 -2.079 0.884 1.00 89.25 117 HIS A C 1
ATOM 903 O O . HIS A 1 117 ? 9.090 -2.602 -0.187 1.00 89.25 117 HIS A O 1
ATOM 909 N N . LEU A 1 118 ? 9.210 -0.854 1.219 1.00 85.06 118 LEU A N 1
ATOM 910 C CA . LEU A 1 118 ? 10.140 -0.072 0.392 1.00 85.06 118 LEU A CA 1
ATOM 911 C C . LEU A 1 118 ? 11.593 -0.152 0.896 1.00 85.06 118 LEU A C 1
ATOM 913 O O . LEU A 1 118 ? 12.465 0.512 0.347 1.00 85.06 118 LEU A O 1
ATOM 917 N N . GLY A 1 119 ? 11.861 -0.941 1.945 1.00 76.50 119 GLY A N 1
ATOM 918 C CA . GLY A 1 119 ? 13.207 -1.145 2.494 1.00 76.50 119 GLY A CA 1
ATOM 919 C C . GLY A 1 119 ? 13.836 0.101 3.130 1.00 76.50 119 GLY A C 1
ATOM 920 O O . GLY A 1 119 ? 15.045 0.132 3.347 1.00 76.50 119 GLY A O 1
ATOM 921 N N . ARG A 1 120 ? 13.043 1.141 3.429 1.00 68.50 120 ARG A N 1
ATOM 922 C CA . ARG A 1 120 ? 13.530 2.377 4.053 1.00 68.50 120 ARG A CA 1
ATOM 923 C C . ARG A 1 120 ? 13.406 2.326 5.564 1.00 68.50 120 ARG A C 1
ATOM 925 O O . ARG A 1 120 ? 12.460 2.862 6.145 1.00 68.50 120 ARG A O 1
ATOM 932 N N . GLU A 1 121 ? 14.410 1.736 6.191 1.00 57.75 121 GLU A N 1
ATOM 933 C CA . GLU A 1 121 ? 14.700 1.992 7.597 1.00 57.75 121 GLU A CA 1
ATOM 934 C C . GLU A 1 121 ? 15.175 3.448 7.789 1.00 57.75 121 GLU A C 1
ATOM 936 O O . GLU A 1 121 ? 15.712 4.073 6.867 1.00 57.75 121 GLU A O 1
ATOM 941 N N . ARG A 1 122 ? 14.948 4.030 8.974 1.00 53.97 122 ARG A N 1
ATOM 942 C CA . ARG A 1 122 ? 15.495 5.358 9.289 1.00 53.97 122 ARG A CA 1
ATOM 943 C C . ARG A 1 122 ? 17.003 5.238 9.515 1.00 53.97 122 ARG A C 1
ATOM 945 O O . ARG A 1 122 ? 17.410 4.568 10.459 1.00 53.97 122 ARG A O 1
ATOM 952 N N . ARG A 1 123 ? 17.791 5.938 8.698 1.00 48.59 123 ARG A N 1
ATOM 953 C CA . ARG A 1 123 ? 19.103 6.453 9.121 1.00 48.59 123 ARG A CA 1
ATOM 954 C C . ARG A 1 123 ? 18.923 7.696 9.991 1.00 48.59 123 ARG A C 1
ATOM 956 O O . ARG A 1 123 ? 17.902 8.394 9.783 1.00 48.59 123 ARG A O 1
#

pLDDT: mean 70.51, std 18.91, range [37.16, 94.5]

Radius of gyration: 24.96 Å; chains: 1; bounding box: 87×30×47 Å

Secondary structure (DSSP, 8-state):
------------------------------------TTTTS-----S--EEE--BB-TTSS-B---EEESSTTHHHHHHHHTT-----TT-EEE--BTT---EEEHHHHHHHHHHHHS-----

Sequence (123 aa):
MSSMQQALHYNGPATGCVDFILSSPPPTDLRSPSSLANALNNADSTGPISICCQWQGADDVLRCCMLIKDENLNVPDHFNKVHKIKGGRKVKIQCRWGDCENTVVRHNFVRHIREAHLGRERR